Protein AF-A0A8J3CDH9-F1 (afdb_monomer)

Organism: NCBI:txid907463

Nearest PDB structures (foldseek):
  4lk0-assembly2_N  TM=7.839E-01  e=1.944E-01  Escherichia phage T7
  8ckb-assembly1_I001  TM=6.457E-01  e=2.826E-01  Bacteroides phage crAss001
  7bqx-assembly1_e  TM=6.852E-01  e=2.835E+00  Human herpesvirus 4 strain B95-8
  7b2m-assembly1_B  TM=5.345E-01  e=2.835E+00  Homo sapiens
  7b2p-assembly1_B  TM=5.308E-01  e=3.637E+00  Homo sapiens

Foldseek 3Di:
DDDQDWFKKWWWFDDPVGIDIDIDTDSDQVRRLVVVCVVVVHDSVRTDDMATDDAAPPPRHHFDQDAPGHTHHPVVCCVVVVVVCVVCVVVVDDDRPDD

Radius of gyration: 17.84 Å; Cα contacts (8 Å, |Δi|>4): 135; chains: 1; bounding box: 44×19×52 Å

Secondary structure (DSSP, 8-state):
------EEEEEEEEETTEEEEEEEEESSHHHHHHHHHHHHT--GGGEEEEEESSB-TTT-SB-EEETTTEEE-HHHHHHHHHHHHHHHGGGT---PPP-

pLDDT: mean 78.75, std 17.77, range [30.77, 97.38]

Solvent-accessible surface area (backbone atoms only — not comparable to full-atom values): 5909 Å² total; per-residue (Å²): 133,83,82,82,68,64,43,40,31,39,40,28,33,58,52,98,91,45,80,49,74,48,76,40,74,22,75,43,72,66,53,33,50,51,53,49,31,62,72,70,71,47,61,79,85,31,59,75,46,78,42,67,48,50,39,11,84,87,74,72,42,72,26,46,67,50,87,97,58,52,31,31,23,75,67,59,36,49,58,54,51,50,52,46,50,64,58,36,50,78,70,71,58,86,73,80,83,86,128

Sequence (99 aa):
MSEIICTDYAVTLQHDNGLITITTAATSRDIAVHMILAFERAPRAAVVRVQRRPICDYCDVMAMRIGDGVPLCVLHAREHYARWRQDTRKLGIRSFEEA

Mean predicted aligned error: 10.03 Å

Structure (mmCIF, N/CA/C/O backbone):
data_AF-A0A8J3CDH9-F1
#
_entry.id   AF-A0A8J3CDH9-F1
#
loop_
_atom_site.group_PDB
_atom_site.id
_atom_site.type_symbol
_atom_site.label_atom_id
_atom_site.label_alt_id
_atom_site.label_comp_id
_atom_site.label_asym_id
_atom_site.label_entity_id
_atom_site.label_seq_id
_atom_site.pdbx_PDB_ins_code
_atom_site.Cartn_x
_atom_site.Cartn_y
_atom_site.Cartn_z
_atom_site.occupancy
_atom_site.B_iso_or_equiv
_atom_site.auth_seq_id
_atom_site.auth_comp_id
_atom_site.auth_asym_id
_atom_site.auth_atom_id
_atom_site.pdbx_PDB_model_num
ATOM 1 N N . MET A 1 1 ? 28.617 -0.610 9.792 1.00 44.59 1 MET A N 1
ATOM 2 C CA . MET A 1 1 ? 27.377 0.188 9.863 1.00 44.59 1 MET A CA 1
ATOM 3 C C . MET A 1 1 ? 26.360 -0.528 9.001 1.00 44.59 1 MET A C 1
ATOM 5 O O . MET A 1 1 ? 26.605 -0.646 7.810 1.00 44.59 1 MET A O 1
ATOM 9 N N . SER A 1 2 ? 25.328 -1.121 9.597 1.00 57.16 2 SER A N 1
ATOM 10 C CA . SER A 1 2 ? 24.305 -1.849 8.840 1.00 57.16 2 SER A CA 1
ATOM 11 C C . SER A 1 2 ? 23.337 -0.845 8.226 1.00 57.16 2 SER A C 1
ATOM 13 O O . SER A 1 2 ? 22.802 0.003 8.937 1.00 57.16 2 SER A O 1
ATOM 15 N N . GLU A 1 3 ? 23.143 -0.921 6.917 1.00 67.44 3 GLU A N 1
ATOM 16 C CA . GLU A 1 3 ? 22.174 -0.102 6.198 1.00 67.44 3 GLU A CA 1
ATOM 17 C C . GLU A 1 3 ? 20.756 -0.506 6.626 1.00 67.44 3 GLU A C 1
ATOM 19 O O . GLU A 1 3 ? 20.381 -1.680 6.564 1.00 67.44 3 GLU A O 1
ATOM 24 N N . ILE A 1 4 ? 19.975 0.451 7.130 1.00 69.00 4 ILE A N 1
ATOM 25 C CA . ILE A 1 4 ? 18.578 0.207 7.491 1.00 69.00 4 ILE A CA 1
ATOM 26 C C . ILE A 1 4 ? 17.760 0.293 6.206 1.00 69.00 4 ILE A C 1
ATOM 28 O O . ILE A 1 4 ? 17.514 1.379 5.688 1.00 69.00 4 ILE A O 1
ATOM 32 N N . ILE A 1 5 ? 17.330 -0.860 5.694 1.00 75.00 5 ILE A N 1
ATOM 33 C CA . ILE A 1 5 ? 16.475 -0.920 4.508 1.00 75.00 5 ILE A CA 1
ATOM 34 C C . ILE A 1 5 ? 15.045 -0.550 4.919 1.00 75.00 5 ILE A C 1
ATOM 36 O O . ILE A 1 5 ? 14.330 -1.344 5.535 1.00 75.00 5 ILE A O 1
ATOM 40 N N . CYS A 1 6 ? 14.617 0.658 4.566 1.00 81.62 6 CYS A N 1
ATOM 41 C CA . CYS A 1 6 ? 13.226 1.085 4.681 1.00 81.62 6 CYS A CA 1
ATOM 42 C C . CYS A 1 6 ? 12.450 0.697 3.415 1.00 81.62 6 CYS A C 1
ATOM 44 O O . CYS A 1 6 ? 12.958 0.814 2.303 1.00 81.62 6 CYS A O 1
ATOM 46 N N . THR A 1 7 ? 11.212 0.222 3.567 1.00 86.88 7 THR A N 1
ATOM 47 C CA . THR A 1 7 ? 10.275 0.041 2.451 1.00 86.88 7 THR A CA 1
ATOM 48 C C . THR A 1 7 ? 9.004 0.846 2.686 1.00 86.88 7 THR A C 1
ATOM 50 O O . THR A 1 7 ? 8.539 0.952 3.819 1.00 86.88 7 THR A O 1
ATOM 53 N N . ASP A 1 8 ? 8.409 1.363 1.618 1.00 91.31 8 ASP A N 1
ATOM 54 C CA . ASP A 1 8 ? 7.123 2.045 1.683 1.00 91.31 8 ASP A CA 1
ATOM 55 C C . ASP A 1 8 ? 5.972 1.059 1.910 1.00 91.31 8 ASP A C 1
ATOM 57 O O . ASP A 1 8 ? 5.883 -0.005 1.289 1.00 91.31 8 ASP A O 1
ATOM 61 N N . TYR A 1 9 ? 5.043 1.447 2.774 1.00 93.19 9 TYR A N 1
ATOM 62 C CA . TYR A 1 9 ? 3.790 0.752 3.029 1.00 93.19 9 TYR A CA 1
ATOM 63 C C . TYR A 1 9 ? 2.630 1.734 2.922 1.00 93.19 9 TYR A C 1
ATOM 65 O O . TYR A 1 9 ? 2.681 2.818 3.491 1.00 93.19 9 TYR A O 1
ATOM 73 N N . ALA A 1 10 ? 1.566 1.327 2.238 1.00 93.06 10 ALA A N 1
ATOM 74 C CA . ALA A 1 10 ? 0.271 1.987 2.263 1.00 93.06 10 ALA A CA 1
ATOM 75 C C . ALA A 1 10 ? -0.641 1.253 3.257 1.00 93.06 10 ALA A C 1
ATOM 77 O O . ALA A 1 10 ? -0.908 0.058 3.094 1.00 93.06 10 ALA A O 1
ATOM 78 N N . VAL A 1 11 ? -1.101 1.954 4.289 1.00 94.94 11 VAL A N 1
ATOM 79 C CA . VAL A 1 11 ? -2.051 1.448 5.284 1.00 94.94 11 VAL A CA 1
ATOM 80 C C . VAL A 1 11 ? -3.387 2.138 5.057 1.00 94.94 11 VAL A C 1
ATOM 82 O O . VAL A 1 11 ? -3.480 3.363 5.111 1.00 94.94 11 VAL A O 1
ATOM 85 N N . THR A 1 12 ? -4.417 1.342 4.791 1.00 96.12 12 THR A N 1
ATOM 86 C CA . THR A 1 12 ? -5.792 1.808 4.639 1.00 96.12 12 THR A CA 1
ATOM 87 C C . THR A 1 12 ? -6.533 1.633 5.957 1.00 96.12 12 THR A C 1
ATOM 89 O O . THR A 1 12 ? -6.601 0.517 6.485 1.00 96.12 12 THR A O 1
ATOM 92 N N . LEU A 1 13 ? -7.097 2.725 6.465 1.00 96.88 13 LEU A N 1
ATOM 93 C CA . LEU A 1 13 ? -7.899 2.768 7.680 1.00 96.88 13 LEU A CA 1
ATOM 94 C C . LEU A 1 13 ? -9.373 3.029 7.342 1.00 96.88 13 LEU A C 1
ATOM 96 O O . LEU A 1 13 ? -9.678 3.800 6.431 1.00 96.88 13 LEU A O 1
ATOM 100 N N . GLN A 1 14 ? -10.276 2.410 8.100 1.00 96.75 14 GLN A N 1
ATOM 101 C CA . GLN A 1 14 ? -11.696 2.749 8.132 1.00 96.75 14 GLN A CA 1
ATOM 102 C C . GLN A 1 14 ? -11.918 3.888 9.126 1.00 96.75 14 GLN A C 1
ATOM 104 O O . GLN A 1 14 ? -11.670 3.731 10.319 1.00 96.75 14 GLN A O 1
ATOM 109 N N . HIS A 1 15 ? -12.419 5.009 8.620 1.00 91.25 15 HIS A N 1
ATOM 110 C CA . HIS A 1 15 ? -12.930 6.133 9.395 1.00 91.25 15 HIS A CA 1
ATOM 111 C C . HIS A 1 15 ? -14.453 6.203 9.256 1.00 91.25 15 HIS A C 1
ATOM 113 O O . HIS A 1 15 ? -15.049 5.563 8.383 1.00 91.25 15 HIS A O 1
ATOM 119 N N . ASP A 1 16 ? -15.087 7.015 10.098 1.00 87.81 16 ASP A N 1
ATOM 120 C CA . ASP A 1 16 ? -16.542 7.207 10.088 1.00 87.81 16 ASP A CA 1
ATOM 121 C C . ASP A 1 16 ? -17.053 7.761 8.746 1.00 87.81 16 ASP A C 1
ATOM 123 O O . ASP A 1 16 ? -18.174 7.481 8.331 1.00 87.81 16 ASP A O 1
ATOM 127 N N . ASN A 1 17 ? -16.214 8.524 8.039 1.00 87.44 17 ASN A N 1
ATOM 128 C CA . ASN A 1 17 ? -16.528 9.166 6.762 1.00 87.44 17 ASN A CA 1
ATOM 129 C C . ASN A 1 17 ? -16.025 8.395 5.527 1.00 87.44 17 ASN A C 1
ATOM 131 O O . ASN A 1 17 ? -16.189 8.882 4.408 1.00 87.44 17 ASN A O 1
ATOM 135 N N . GLY A 1 18 ? -15.423 7.214 5.701 1.00 93.06 18 GLY A N 1
ATOM 136 C CA . GLY A 1 18 ? -14.954 6.381 4.595 1.00 93.06 18 GLY A CA 1
ATOM 137 C C . GLY A 1 18 ? -13.586 5.748 4.827 1.00 93.06 18 GLY A C 1
ATOM 138 O O . GLY A 1 18 ? -13.146 5.545 5.955 1.00 93.06 18 GLY A O 1
ATOM 139 N N . LEU A 1 19 ? -12.920 5.397 3.728 1.00 95.94 19 LEU A N 1
ATOM 140 C CA . LEU A 1 19 ? -11.593 4.788 3.744 1.00 95.94 19 LEU A CA 1
ATOM 141 C C . LEU A 1 19 ? -10.533 5.846 3.459 1.00 95.94 19 LEU A C 1
ATOM 143 O O . LEU A 1 19 ? -10.601 6.533 2.440 1.00 95.94 19 LEU A O 1
ATOM 147 N N . ILE A 1 20 ? -9.515 5.916 4.312 1.00 94.19 20 ILE A N 1
ATOM 148 C CA . ILE A 1 20 ? -8.315 6.714 4.050 1.00 94.19 20 ILE A CA 1
ATOM 149 C C . ILE A 1 20 ? -7.130 5.784 3.844 1.00 94.19 20 ILE A C 1
ATOM 151 O O . ILE A 1 20 ? -7.049 4.733 4.472 1.00 94.19 20 ILE A O 1
ATOM 155 N N . THR A 1 21 ? -6.201 6.150 2.964 1.00 93.75 21 THR A N 1
ATOM 156 C CA . THR A 1 21 ? -4.958 5.396 2.758 1.00 93.75 21 THR A CA 1
ATOM 157 C C . THR A 1 21 ? -3.772 6.315 2.981 1.00 93.75 21 THR A C 1
ATOM 159 O O . THR A 1 21 ? -3.621 7.310 2.278 1.00 93.75 21 THR A O 1
ATOM 162 N N . ILE A 1 22 ? -2.923 5.961 3.942 1.00 93.62 22 ILE A N 1
ATOM 163 C CA . ILE A 1 22 ? -1.737 6.730 4.325 1.00 93.62 22 ILE A CA 1
ATOM 164 C C . ILE A 1 22 ? -0.500 5.912 3.966 1.00 93.62 22 ILE A C 1
ATOM 166 O O . ILE A 1 22 ? -0.459 4.704 4.205 1.00 93.62 22 ILE A O 1
ATOM 170 N N . THR A 1 23 ? 0.503 6.557 3.371 1.00 93.12 23 THR A N 1
ATOM 171 C CA . THR A 1 23 ? 1.763 5.901 2.992 1.00 93.12 23 THR A CA 1
ATOM 172 C C . THR A 1 23 ? 2.880 6.307 3.948 1.00 93.12 23 THR A C 1
ATOM 174 O O . THR A 1 23 ? 3.030 7.488 4.241 1.00 93.12 23 THR A O 1
ATOM 177 N N . THR A 1 24 ? 3.667 5.342 4.425 1.00 93.81 24 THR A N 1
ATOM 178 C CA . THR A 1 24 ? 4.840 5.579 5.279 1.00 93.81 24 THR A CA 1
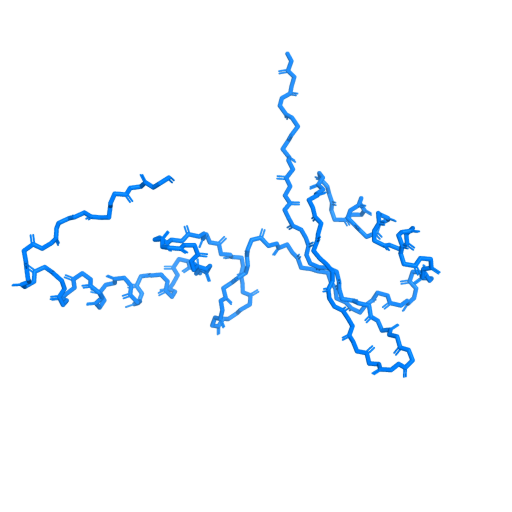ATOM 179 C C . THR A 1 24 ? 5.985 4.644 4.907 1.00 93.81 24 THR A C 1
ATOM 181 O O . THR A 1 24 ? 5.756 3.478 4.581 1.00 93.81 24 THR A O 1
ATOM 184 N N . ALA A 1 25 ? 7.221 5.127 5.019 1.00 93.25 25 ALA A N 1
ATOM 185 C CA . ALA A 1 25 ? 8.406 4.280 4.968 1.00 93.25 25 ALA A CA 1
ATOM 186 C C . ALA A 1 25 ? 8.613 3.600 6.331 1.00 93.25 25 ALA A C 1
ATOM 188 O O . ALA A 1 25 ? 8.537 4.253 7.372 1.00 93.25 25 ALA A O 1
ATOM 189 N N . ALA A 1 26 ? 8.861 2.292 6.336 1.00 92.94 26 ALA A N 1
ATOM 190 C CA . ALA A 1 26 ? 9.153 1.526 7.544 1.00 92.94 26 ALA A CA 1
ATOM 191 C C . ALA A 1 26 ? 10.036 0.310 7.243 1.00 92.94 26 ALA A C 1
ATOM 193 O O . ALA A 1 26 ? 10.049 -0.223 6.134 1.00 92.94 26 ALA A O 1
ATOM 194 N N . THR A 1 27 ? 10.744 -0.183 8.254 1.00 93.00 27 THR A N 1
ATOM 195 C CA . THR A 1 27 ? 11.574 -1.395 8.139 1.00 93.00 27 THR A CA 1
ATOM 196 C C . THR A 1 27 ? 10.750 -2.684 8.157 1.00 93.00 27 THR A C 1
ATOM 198 O O . THR A 1 27 ? 11.210 -3.725 7.693 1.00 93.00 27 THR A O 1
ATOM 201 N N . SER A 1 28 ? 9.509 -2.635 8.651 1.00 94.06 28 SER A N 1
ATOM 202 C CA . SER A 1 28 ? 8.579 -3.764 8.648 1.00 94.06 28 SER A CA 1
ATOM 203 C C . SER A 1 28 ? 7.125 -3.306 8.539 1.00 94.06 28 SER A C 1
ATOM 205 O O . SER A 1 28 ? 6.785 -2.154 8.822 1.00 94.06 28 SER A O 1
ATOM 207 N N . ARG A 1 29 ? 6.249 -4.247 8.166 1.00 93.50 29 ARG A N 1
ATOM 208 C CA . ARG A 1 29 ? 4.797 -4.037 8.105 1.00 93.50 29 ARG A CA 1
ATOM 209 C C . ARG A 1 29 ? 4.225 -3.580 9.449 1.00 93.50 29 ARG A C 1
ATOM 211 O O . ARG A 1 29 ? 3.393 -2.679 9.476 1.00 93.50 29 ARG A O 1
ATOM 218 N N . ASP A 1 30 ? 4.647 -4.198 10.551 1.00 96.06 30 ASP A N 1
ATOM 219 C CA . ASP A 1 30 ? 4.117 -3.873 11.878 1.00 96.06 30 ASP A CA 1
ATOM 220 C C . ASP A 1 30 ? 4.529 -2.478 12.337 1.00 96.06 30 ASP A C 1
ATOM 222 O O . ASP A 1 30 ? 3.712 -1.767 12.921 1.00 96.06 30 ASP A O 1
ATOM 226 N N . ILE A 1 31 ? 5.754 -2.058 12.006 1.00 95.75 31 ILE A N 1
ATOM 227 C CA . ILE A 1 31 ? 6.236 -0.705 12.295 1.00 95.75 31 ILE A CA 1
ATOM 228 C C . ILE A 1 31 ? 5.430 0.321 11.494 1.00 95.75 31 ILE A C 1
ATOM 230 O O . ILE A 1 31 ? 4.957 1.289 12.082 1.00 95.75 31 ILE A O 1
ATOM 234 N N . ALA A 1 32 ? 5.178 0.078 10.202 1.00 95.44 32 ALA A N 1
ATOM 235 C CA . ALA A 1 32 ? 4.332 0.960 9.391 1.00 95.44 32 ALA A CA 1
ATOM 236 C C . ALA A 1 32 ? 2.929 1.133 9.991 1.00 95.44 32 ALA A C 1
ATOM 238 O O . ALA A 1 32 ? 2.437 2.253 10.122 1.00 95.44 32 ALA A O 1
ATOM 239 N N . VAL A 1 33 ? 2.293 0.026 10.389 1.00 96.56 33 VAL A N 1
ATOM 240 C CA . VAL A 1 33 ? 0.967 0.059 11.0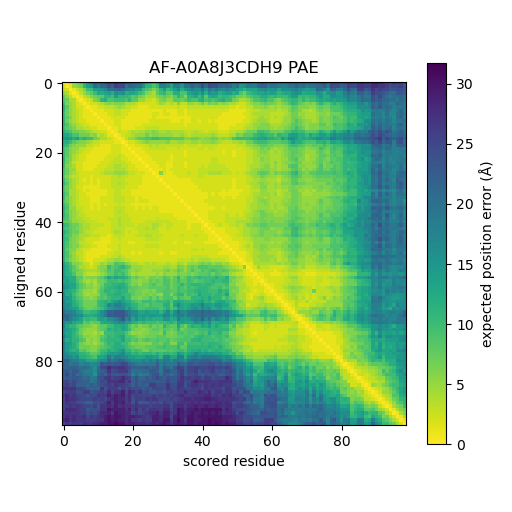20 1.00 96.56 33 VAL A CA 1
ATOM 241 C C . VAL A 1 33 ? 1.017 0.813 12.344 1.00 96.56 33 VAL A C 1
ATOM 243 O O . VAL A 1 33 ? 0.155 1.647 12.594 1.00 96.56 33 VAL A O 1
ATOM 246 N N . HIS A 1 34 ? 2.014 0.551 13.191 1.00 97.38 34 HIS A N 1
ATOM 247 C CA . HIS A 1 34 ? 2.128 1.220 14.483 1.00 97.38 34 HIS A CA 1
ATOM 248 C C . HIS A 1 34 ? 2.336 2.732 14.335 1.00 97.38 34 HIS A C 1
ATOM 250 O O . HIS A 1 34 ? 1.658 3.500 15.011 1.00 97.38 34 HIS A O 1
ATOM 256 N N . MET A 1 35 ? 3.204 3.155 13.410 1.00 96.06 35 MET A N 1
ATOM 257 C CA . MET A 1 35 ? 3.429 4.569 13.100 1.00 96.06 35 MET A CA 1
ATOM 258 C C . MET A 1 35 ? 2.138 5.261 12.655 1.00 96.06 35 MET A C 1
ATOM 260 O O . MET A 1 35 ? 1.807 6.323 13.175 1.00 96.06 35 MET A O 1
ATOM 264 N N . ILE A 1 36 ? 1.385 4.645 11.739 1.00 96.06 36 ILE A N 1
ATOM 265 C CA . ILE A 1 36 ? 0.154 5.238 11.201 1.00 96.06 36 ILE A CA 1
ATOM 266 C C . ILE A 1 36 ? -0.969 5.265 12.244 1.00 96.06 36 ILE A C 1
ATOM 268 O O . ILE A 1 36 ? -1.641 6.282 12.379 1.00 96.06 36 ILE A O 1
ATOM 272 N N . LEU A 1 37 ? -1.144 4.203 13.036 1.00 95.94 37 LEU A N 1
ATOM 273 C CA . LEU A 1 37 ? -2.134 4.195 14.120 1.00 95.94 37 LEU A CA 1
ATOM 274 C C . LEU A 1 37 ? -1.816 5.234 15.200 1.00 95.94 37 LEU A C 1
ATOM 276 O O . LEU A 1 37 ? -2.731 5.873 15.713 1.00 95.94 37 LEU A O 1
ATOM 280 N N . ALA A 1 38 ? -0.535 5.422 15.534 1.00 95.12 38 ALA A N 1
ATOM 281 C CA . ALA A 1 38 ? -0.106 6.446 16.482 1.00 95.12 38 ALA A CA 1
ATOM 282 C C . ALA A 1 38 ? -0.332 7.865 15.934 1.00 95.12 38 ALA A C 1
ATOM 284 O O . ALA A 1 38 ? -0.775 8.741 16.676 1.00 95.12 38 ALA A O 1
ATOM 285 N N . PHE A 1 39 ? -0.066 8.077 14.642 1.00 94.00 39 PHE A N 1
ATOM 286 C CA . PHE A 1 39 ? -0.282 9.350 13.957 1.00 94.00 39 PHE A CA 1
ATOM 287 C C . PHE A 1 39 ? -1.772 9.730 13.892 1.00 94.00 39 PHE A C 1
ATOM 289 O O . PHE A 1 39 ? -2.143 10.813 14.337 1.00 94.00 39 PHE A O 1
ATOM 296 N N . GLU A 1 40 ? -2.632 8.811 13.442 1.00 94.56 40 GLU A N 1
ATOM 297 C CA . GLU A 1 40 ? -4.087 9.027 13.324 1.00 94.56 40 GLU A CA 1
ATOM 298 C C . GLU A 1 40 ? -4.846 8.866 14.649 1.00 94.56 40 GLU A C 1
ATOM 300 O O . GLU A 1 40 ? -6.051 9.102 14.713 1.00 9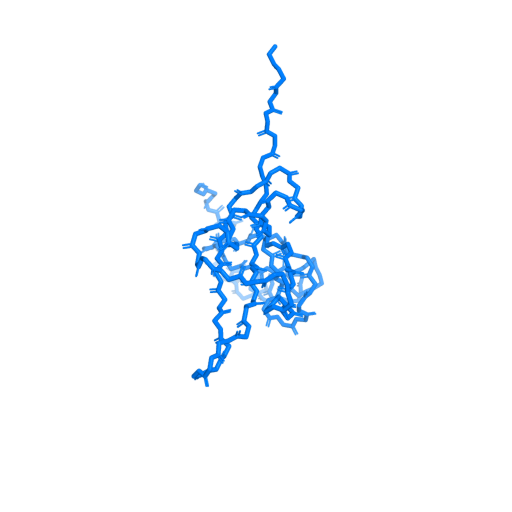4.56 40 GLU A O 1
ATOM 305 N N . ARG A 1 41 ? -4.166 8.440 15.724 1.00 94.06 41 ARG A N 1
ATOM 306 C CA . ARG A 1 41 ? -4.780 8.066 17.015 1.00 94.06 41 ARG A CA 1
ATOM 307 C C . ARG A 1 41 ? -5.917 7.047 16.850 1.00 94.06 41 ARG A C 1
ATOM 309 O O . ARG A 1 41 ? -6.918 7.091 17.565 1.00 94.06 41 ARG A O 1
ATOM 316 N N . ALA A 1 42 ? -5.750 6.121 15.911 1.00 92.12 42 ALA A N 1
ATOM 317 C CA . ALA A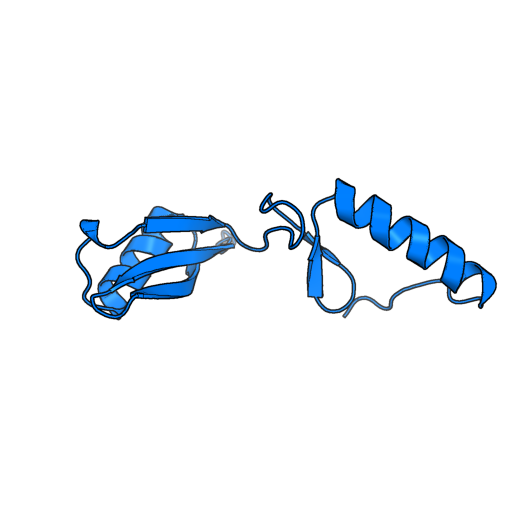 1 42 ? -6.759 5.138 15.544 1.00 92.12 42 ALA A CA 1
ATOM 318 C C . ALA A 1 42 ? -6.556 3.802 16.289 1.00 92.12 42 ALA A C 1
ATOM 320 O O . ALA A 1 42 ? -5.419 3.399 16.563 1.00 92.12 42 ALA A O 1
ATOM 321 N N . PRO A 1 43 ? -7.634 3.058 16.603 1.00 94.38 43 PRO A N 1
ATOM 322 C CA . PRO A 1 43 ? -7.516 1.705 17.137 1.00 94.38 43 PRO A CA 1
ATOM 323 C C . PRO A 1 43 ? -7.032 0.730 16.054 1.00 94.38 43 PRO A C 1
ATOM 325 O O . PRO A 1 43 ? -7.339 0.888 14.874 1.00 94.38 43 PRO A O 1
ATOM 328 N N . ARG A 1 44 ? -6.351 -0.360 16.439 1.00 92.44 44 ARG A N 1
ATOM 329 C CA . ARG A 1 44 ? -5.869 -1.375 15.474 1.00 92.44 44 ARG A CA 1
ATOM 330 C C . ARG A 1 44 ? -6.996 -2.028 14.662 1.00 92.44 44 ARG A C 1
ATOM 332 O O . ARG A 1 44 ? -6.751 -2.456 13.540 1.00 92.44 44 ARG A O 1
ATOM 339 N N . ALA A 1 45 ? -8.218 -2.058 15.198 1.00 94.38 45 ALA A N 1
ATOM 340 C CA . ALA A 1 45 ? -9.409 -2.539 14.496 1.00 94.38 45 ALA A CA 1
ATOM 341 C C . ALA A 1 45 ? -9.799 -1.680 13.275 1.00 94.38 45 ALA A C 1
ATOM 343 O O . ALA A 1 45 ? -10.504 -2.172 12.403 1.00 94.38 45 ALA A O 1
ATOM 344 N N . ALA A 1 46 ? -9.322 -0.432 13.183 1.00 95.31 46 ALA A N 1
ATOM 345 C CA . ALA A 1 46 ? -9.560 0.429 12.027 1.00 95.31 46 ALA A CA 1
ATOM 346 C C . ALA A 1 46 ? -8.734 0.017 10.797 1.00 95.31 46 ALA A C 1
ATOM 348 O O . ALA A 1 46 ? -9.027 0.465 9.694 1.00 95.31 46 ALA A O 1
ATOM 349 N N . VAL A 1 47 ? -7.697 -0.818 10.946 1.00 96.56 47 VAL A N 1
ATOM 350 C CA . VAL A 1 47 ? -6.85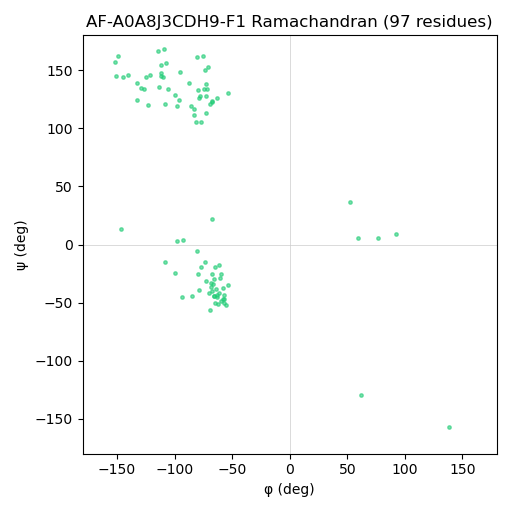1 -1.233 9.817 1.00 96.56 47 VAL A CA 1
ATOM 351 C C . VAL A 1 47 ? -7.611 -2.203 8.917 1.00 96.56 47 VAL A C 1
ATOM 353 O O . VAL A 1 47 ? -7.855 -3.347 9.291 1.00 96.56 47 VAL A O 1
ATOM 356 N N . VAL A 1 48 ? -7.909 -1.767 7.695 1.00 96.81 48 VAL A N 1
ATOM 357 C CA . VAL A 1 48 ? -8.618 -2.572 6.688 1.00 96.81 48 VAL A CA 1
ATOM 358 C C . VAL A 1 48 ? -7.635 -3.304 5.784 1.00 96.81 48 VAL A C 1
ATOM 360 O O . VAL A 1 48 ? -7.797 -4.487 5.489 1.00 96.81 48 VAL A O 1
ATOM 363 N N . ARG A 1 49 ? -6.593 -2.605 5.325 1.00 94.38 49 ARG A N 1
ATOM 364 C CA . ARG A 1 49 ? -5.629 -3.140 4.358 1.00 94.38 49 ARG A CA 1
ATOM 365 C C . ARG A 1 49 ? -4.242 -2.594 4.654 1.00 94.38 49 ARG A C 1
ATOM 367 O O . ARG A 1 49 ? -4.083 -1.444 5.041 1.00 94.38 49 ARG A O 1
ATOM 374 N N . VAL A 1 50 ? -3.226 -3.425 4.445 1.00 93.88 50 VAL A N 1
ATOM 375 C CA . VAL A 1 50 ? -1.824 -2.997 4.477 1.00 93.88 50 VAL A CA 1
ATOM 376 C C . VAL A 1 50 ? -1.137 -3.564 3.252 1.00 93.88 50 VAL A C 1
ATOM 378 O O . VAL A 1 50 ? -1.162 -4.777 3.038 1.00 93.88 50 VAL A O 1
ATOM 381 N N . GLN A 1 51 ? -0.530 -2.695 2.454 1.00 91.81 51 GLN A N 1
ATOM 382 C CA . GLN A 1 51 ? 0.143 -3.063 1.216 1.00 91.81 51 GLN A CA 1
ATOM 383 C C . GLN A 1 51 ? 1.561 -2.526 1.219 1.00 91.81 51 GLN A C 1
ATOM 385 O O . GLN A 1 51 ? 1.790 -1.356 1.508 1.00 91.81 51 GLN A O 1
ATOM 390 N N . ARG A 1 52 ? 2.513 -3.374 0.846 1.00 89.88 52 ARG A N 1
ATOM 391 C CA . ARG A 1 52 ? 3.868 -2.931 0.524 1.00 89.88 52 ARG A CA 1
ATOM 392 C C . ARG A 1 52 ? 3.833 -2.187 -0.813 1.00 89.88 52 ARG A C 1
ATOM 394 O O . ARG A 1 52 ? 3.193 -2.670 -1.741 1.00 89.88 52 ARG A O 1
ATOM 401 N N . ARG A 1 53 ? 4.481 -1.029 -0.909 1.00 86.69 53 ARG A N 1
ATOM 402 C CA . ARG A 1 53 ? 4.585 -0.220 -2.130 1.00 86.69 53 ARG A CA 1
ATOM 403 C C . ARG A 1 53 ? 6.007 -0.315 -2.710 1.00 86.69 53 ARG A C 1
ATOM 405 O O . ARG A 1 53 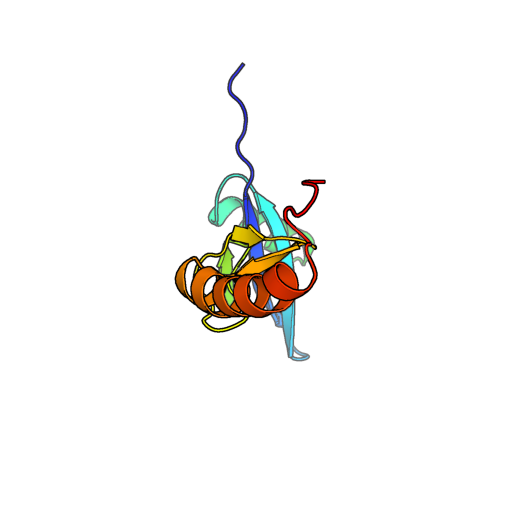? 6.948 -0.589 -1.965 1.00 86.69 53 ARG A O 1
ATOM 412 N N . PRO A 1 54 ? 6.172 -0.075 -4.021 1.00 81.94 54 PRO A N 1
ATOM 413 C CA . PRO A 1 54 ? 5.113 0.159 -5.007 1.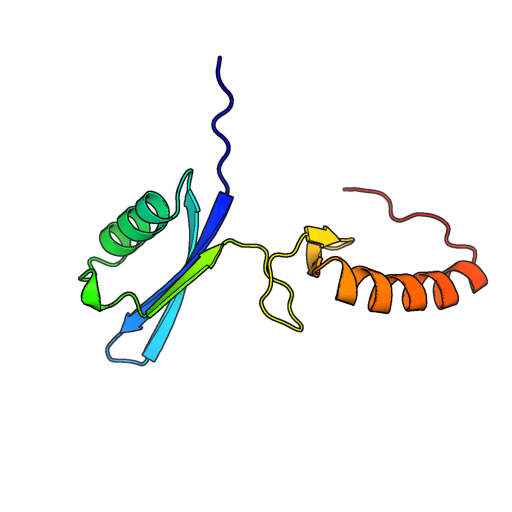00 81.94 54 PRO A CA 1
ATOM 414 C C . PRO A 1 54 ? 4.335 -1.123 -5.379 1.00 81.94 54 PRO A C 1
ATOM 416 O O . PRO A 1 54 ? 4.889 -2.219 -5.358 1.00 81.94 54 PRO A O 1
ATOM 419 N N . ILE A 1 55 ? 3.051 -0.982 -5.735 1.00 82.25 55 ILE A N 1
ATOM 420 C CA . ILE A 1 55 ? 2.215 -2.054 -6.319 1.00 82.25 55 ILE A CA 1
ATOM 421 C C . ILE A 1 55 ? 1.892 -1.711 -7.769 1.00 82.25 55 ILE A C 1
ATOM 423 O O . ILE A 1 55 ? 1.890 -0.539 -8.126 1.00 82.25 55 ILE A O 1
ATOM 427 N N . CYS A 1 56 ? 1.629 -2.723 -8.584 1.00 80.69 56 CYS A N 1
ATOM 428 C CA . CYS A 1 56 ? 1.316 -2.560 -9.990 1.00 80.69 56 CYS A CA 1
ATOM 429 C C . CYS A 1 56 ? -0.079 -1.976 -10.169 1.00 80.69 56 CYS A C 1
ATOM 431 O O . CYS A 1 56 ? -1.042 -2.574 -9.693 1.00 80.69 56 CYS A O 1
ATOM 433 N N . ASP A 1 57 ? -0.184 -0.902 -10.949 1.00 76.50 57 ASP A N 1
ATOM 434 C CA . ASP A 1 57 ? -1.462 -0.223 -11.208 1.00 76.50 57 ASP A CA 1
ATOM 435 C C . ASP A 1 57 ? -2.521 -1.107 -11.902 1.00 76.50 57 ASP A C 1
ATOM 437 O O . ASP A 1 57 ? -3.706 -0.796 -11.85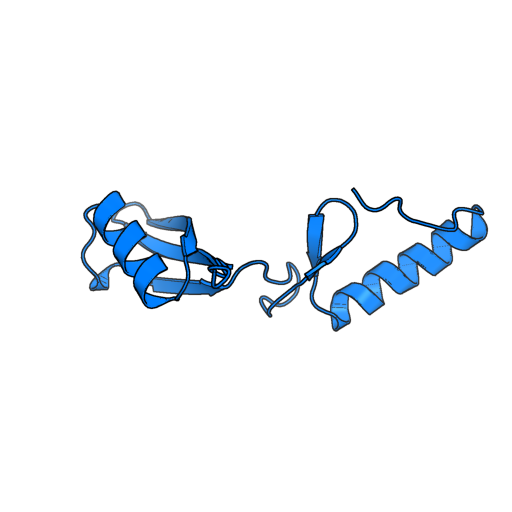6 1.00 76.50 57 ASP A O 1
ATOM 441 N N . TYR A 1 58 ? -2.117 -2.224 -12.520 1.00 76.25 58 TYR A N 1
ATOM 442 C CA . TYR A 1 58 ? -3.010 -3.108 -13.284 1.00 76.25 58 TYR A CA 1
ATOM 443 C C . TYR A 1 58 ? -3.472 -4.359 -12.530 1.00 76.25 58 TYR A C 1
ATOM 445 O O . TYR A 1 58 ? -4.494 -4.943 -12.882 1.00 76.25 58 TYR A O 1
ATOM 453 N N . CYS A 1 59 ? -2.718 -4.829 -11.533 1.00 82.50 59 CYS A N 1
ATOM 454 C CA . CYS A 1 59 ? -3.038 -6.096 -10.863 1.00 82.50 59 CYS A CA 1
ATOM 455 C C . CYS A 1 59 ? -2.697 -6.157 -9.375 1.00 82.50 59 CYS A C 1
ATOM 457 O O . CYS A 1 59 ? -2.688 -7.249 -8.811 1.00 82.50 59 CYS A O 1
ATOM 459 N N . ASP A 1 60 ? -2.402 -5.022 -8.735 1.00 77.00 60 ASP A N 1
ATOM 460 C CA . ASP A 1 60 ? -2.169 -4.911 -7.287 1.00 77.00 60 ASP A CA 1
ATOM 461 C C . ASP A 1 60 ? -1.006 -5.764 -6.722 1.00 77.00 60 ASP A C 1
ATOM 463 O O . ASP A 1 60 ? -0.788 -5.793 -5.507 1.00 77.00 60 ASP A O 1
ATOM 467 N N . VAL A 1 61 ? -0.218 -6.441 -7.568 1.00 80.00 61 VAL A N 1
ATOM 468 C CA . VAL A 1 61 ? 0.976 -7.200 -7.148 1.00 80.00 61 VAL A CA 1
ATOM 469 C C . VAL A 1 61 ? 2.181 -6.281 -6.956 1.00 80.00 61 VAL A C 1
ATOM 471 O O . VAL A 1 61 ? 2.217 -5.178 -7.496 1.00 80.00 61 VAL A O 1
ATOM 474 N N . MET A 1 62 ? 3.204 -6.740 -6.229 1.00 80.75 62 MET A N 1
ATOM 475 C CA . MET A 1 62 ? 4.430 -5.964 -6.010 1.00 80.75 62 MET A CA 1
ATOM 476 C C . MET A 1 62 ? 5.045 -5.504 -7.341 1.00 80.75 62 MET A C 1
ATOM 478 O O . MET A 1 62 ? 5.229 -6.297 -8.270 1.00 80.75 62 MET A O 1
ATOM 482 N N . ALA A 1 63 ? 5.359 -4.216 -7.416 1.00 79.94 63 ALA A N 1
ATOM 483 C CA . ALA A 1 63 ? 5.898 -3.574 -8.601 1.00 79.94 63 ALA A CA 1
ATOM 484 C C . ALA A 1 63 ? 7.327 -3.082 -8.389 1.00 79.94 63 ALA A C 1
ATOM 486 O O . ALA A 1 63 ? 7.829 -2.982 -7.270 1.00 79.94 63 ALA A O 1
ATOM 487 N N . MET A 1 64 ? 7.958 -2.742 -9.505 1.00 74.88 64 MET A N 1
ATOM 488 C CA . MET A 1 64 ? 9.127 -1.878 -9.563 1.00 74.88 64 MET A CA 1
ATOM 489 C C . MET A 1 64 ? 8.689 -0.581 -10.245 1.00 74.88 64 MET A C 1
ATOM 491 O O . MET A 1 64 ? 7.795 -0.599 -11.094 1.00 74.88 64 MET A O 1
ATOM 495 N N . ARG A 1 65 ? 9.279 0.552 -9.866 1.00 68.12 65 ARG A N 1
ATOM 496 C CA . ARG A 1 65 ? 9.086 1.788 -10.632 1.00 68.12 65 ARG A CA 1
ATOM 497 C C . ARG A 1 65 ? 9.908 1.690 -11.908 1.00 68.12 65 ARG A C 1
ATOM 499 O O . ARG A 1 65 ? 11.058 1.265 -11.851 1.00 68.12 65 ARG A O 1
ATOM 506 N N . ILE A 1 66 ? 9.316 2.049 -13.039 1.00 64.50 66 ILE A N 1
ATOM 507 C CA . ILE A 1 66 ? 9.998 2.027 -14.331 1.00 64.50 66 ILE A CA 1
ATOM 508 C C . ILE A 1 66 ? 9.727 3.360 -15.040 1.00 64.50 66 ILE A C 1
ATOM 510 O O . ILE A 1 66 ? 8.607 3.870 -14.983 1.00 64.50 66 ILE A O 1
ATOM 514 N N . GLY A 1 67 ? 10.749 3.930 -15.688 1.00 60.12 67 GLY A N 1
ATOM 515 C CA . GLY A 1 67 ? 10.665 5.233 -16.359 1.00 60.12 67 GLY A CA 1
ATOM 516 C C . GLY A 1 67 ? 10.342 6.367 -15.384 1.00 60.12 67 GLY A C 1
ATOM 517 O O . GLY A 1 67 ? 10.953 6.445 -14.321 1.00 60.12 67 GLY A O 1
ATOM 518 N N . ASP A 1 68 ? 9.330 7.179 -15.705 1.00 59.72 68 ASP A N 1
ATOM 519 C CA . ASP A 1 68 ? 8.870 8.360 -14.942 1.00 59.72 68 ASP A CA 1
ATOM 520 C C . ASP A 1 68 ? 8.232 8.040 -13.568 1.00 59.72 68 ASP A C 1
ATOM 522 O O . ASP A 1 68 ? 7.441 8.808 -13.023 1.00 59.72 68 ASP A O 1
ATOM 526 N N . GLY A 1 69 ? 8.540 6.880 -12.986 1.00 63.12 69 GLY A N 1
ATOM 527 C CA . GLY A 1 69 ? 8.061 6.476 -11.668 1.00 63.12 69 GLY A CA 1
ATOM 528 C C . GLY A 1 69 ? 6.763 5.669 -11.667 1.00 63.12 69 GLY A C 1
ATOM 529 O O . GLY A 1 69 ? 6.238 5.406 -10.583 1.00 63.12 69 GLY A O 1
ATOM 530 N N . VAL A 1 70 ? 6.267 5.229 -12.831 1.00 68.19 70 VAL A N 1
ATOM 531 C CA . VAL A 1 70 ? 5.063 4.386 -12.924 1.00 68.19 70 VAL A CA 1
ATOM 532 C C . VAL A 1 70 ? 5.352 3.010 -12.310 1.00 68.19 70 VAL A C 1
ATOM 534 O O . VAL A 1 70 ? 6.299 2.334 -12.731 1.00 68.19 70 VAL A O 1
ATOM 537 N N . PRO A 1 71 ? 4.579 2.563 -11.305 1.00 75.00 71 PRO A N 1
ATOM 538 C CA . PRO A 1 71 ? 4.817 1.284 -10.663 1.00 75.00 71 PRO A CA 1
ATOM 539 C C . PRO A 1 71 ? 4.174 0.137 -11.459 1.00 75.00 71 PRO A C 1
ATOM 541 O O . PRO A 1 71 ? 2.955 -0.022 -11.494 1.00 75.00 71 PRO A O 1
ATOM 544 N N . LEU A 1 72 ? 4.998 -0.720 -12.070 1.00 76.94 72 LEU A N 1
ATOM 545 C CA . LEU A 1 72 ? 4.545 -1.903 -12.812 1.00 76.94 72 LEU A CA 1
ATOM 546 C C . LEU A 1 72 ? 5.195 -3.190 -12.297 1.00 76.94 72 LEU A C 1
ATOM 548 O O . LEU A 1 72 ? 6.368 -3.224 -11.924 1.00 76.94 72 LEU A O 1
ATOM 552 N N . CYS A 1 73 ? 4.440 -4.289 -12.299 1.00 80.88 73 CYS A N 1
ATOM 553 C CA . CYS A 1 73 ? 5.017 -5.617 -12.102 1.00 80.88 73 CYS A CA 1
ATOM 554 C C . CYS A 1 73 ? 5.747 -6.068 -13.368 1.00 80.88 73 CYS A C 1
ATOM 556 O O . CYS A 1 73 ? 5.482 -5.557 -14.452 1.00 80.88 73 CYS A O 1
ATOM 558 N N . VAL A 1 74 ? 6.625 -7.069 -13.264 1.00 77.94 74 VAL A N 1
ATOM 559 C CA . VAL A 1 74 ? 7.427 -7.559 -14.404 1.00 77.94 74 VAL A CA 1
ATOM 560 C C . VAL A 1 74 ? 6.566 -7.932 -15.618 1.00 77.94 74 VAL A C 1
ATOM 562 O O . VAL A 1 74 ? 6.993 -7.731 -16.753 1.00 77.94 74 VAL A O 1
ATOM 565 N N . LEU A 1 75 ? 5.359 -8.458 -15.396 1.00 81.81 75 LEU A N 1
ATOM 566 C CA . LEU A 1 75 ? 4.454 -8.869 -16.467 1.00 81.81 75 LEU A CA 1
ATOM 567 C C . LEU A 1 75 ? 3.906 -7.663 -17.244 1.00 81.81 75 LEU A C 1
ATOM 569 O O . LEU A 1 75 ? 4.160 -7.557 -18.442 1.00 81.81 75 LEU A O 1
ATOM 573 N N . HIS A 1 76 ? 3.259 -6.715 -16.562 1.00 81.88 76 HIS A N 1
ATOM 574 C CA . HIS A 1 76 ? 2.728 -5.500 -17.194 1.00 81.88 76 HIS A CA 1
ATOM 575 C C . HIS A 1 76 ? 3.840 -4.572 -17.680 1.00 81.88 76 HIS A C 1
ATOM 577 O O . HIS A 1 76 ? 3.722 -3.951 -18.729 1.00 81.88 76 HIS A O 1
ATOM 583 N N . ALA A 1 77 ? 4.972 -4.537 -16.979 1.00 78.31 77 ALA A N 1
ATOM 584 C CA . ALA A 1 77 ? 6.172 -3.885 -17.467 1.00 78.31 77 ALA A CA 1
ATOM 585 C C . ALA A 1 77 ? 6.558 -4.443 -18.835 1.00 78.31 77 ALA A C 1
ATOM 587 O O . ALA A 1 77 ? 6.693 -3.684 -19.779 1.00 78.31 77 ALA A O 1
ATOM 588 N N . ARG A 1 78 ? 6.680 -5.764 -18.993 1.00 75.31 78 ARG A N 1
ATOM 589 C CA . ARG A 1 78 ? 7.008 -6.359 -20.295 1.00 75.31 78 ARG A CA 1
ATOM 590 C C . ARG A 1 78 ? 5.950 -6.065 -21.346 1.00 75.31 78 ARG A C 1
ATOM 592 O O . ARG A 1 78 ? 6.325 -5.748 -22.462 1.00 75.31 78 ARG A O 1
ATOM 599 N N . GLU A 1 79 ? 4.669 -6.132 -21.011 1.00 79.50 79 GLU A N 1
ATOM 600 C CA . GLU A 1 79 ? 3.589 -5.841 -21.956 1.00 79.50 79 GLU A CA 1
ATOM 601 C C . GLU A 1 79 ? 3.629 -4.388 -22.461 1.00 79.50 79 GLU A C 1
ATOM 603 O O . GLU A 1 79 ? 3.659 -4.140 -23.671 1.00 79.50 79 GLU A O 1
ATOM 608 N N . HIS A 1 80 ? 3.708 -3.425 -21.541 1.00 71.69 80 HIS A N 1
ATOM 609 C CA . HIS A 1 80 ? 3.678 -2.002 -21.865 1.00 71.69 80 HIS A CA 1
ATOM 610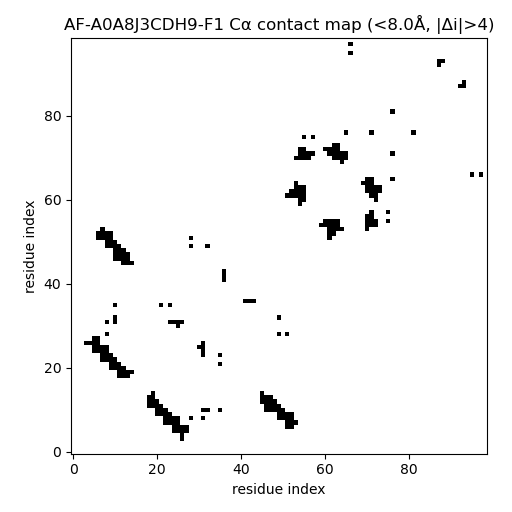 C C . HIS A 1 80 ? 5.029 -1.490 -22.388 1.00 71.69 80 HIS A C 1
ATOM 612 O O . HIS A 1 80 ? 5.055 -0.745 -23.368 1.00 71.69 80 HIS A O 1
ATOM 618 N N . TYR A 1 81 ? 6.160 -1.938 -21.829 1.00 66.56 81 TYR A N 1
ATOM 619 C CA . TYR A 1 81 ? 7.495 -1.587 -22.333 1.00 66.56 81 TYR A CA 1
ATOM 620 C C . TYR A 1 81 ? 7.840 -2.283 -23.645 1.00 66.56 81 TYR A C 1
ATOM 622 O O . TYR A 1 81 ? 8.580 -1.700 -24.435 1.00 66.56 81 TYR A O 1
ATOM 630 N N . ALA A 1 82 ? 7.350 -3.500 -23.920 1.00 62.66 82 ALA A N 1
ATOM 631 C CA . ALA A 1 82 ? 7.569 -4.120 -25.227 1.00 62.66 82 ALA A CA 1
ATOM 632 C C . ALA A 1 82 ? 6.847 -3.336 -26.322 1.00 62.66 82 ALA A C 1
ATOM 634 O O . ALA A 1 82 ? 7.475 -3.046 -27.338 1.00 62.66 82 ALA A O 1
ATOM 635 N N . ARG A 1 83 ? 5.589 -2.924 -26.091 1.00 62.16 83 ARG A N 1
ATOM 636 C CA . ARG A 1 83 ? 4.864 -2.023 -27.002 1.00 62.16 83 ARG A CA 1
ATOM 637 C C . ARG A 1 83 ? 5.586 -0.687 -27.162 1.00 62.16 83 ARG A C 1
ATOM 639 O O . ARG A 1 83 ? 5.886 -0.304 -28.286 1.00 62.16 83 ARG A O 1
ATOM 646 N N . TRP A 1 84 ? 5.983 -0.049 -26.057 1.00 60.53 84 TRP A N 1
ATOM 647 C CA . TRP A 1 84 ? 6.748 1.199 -26.108 1.00 60.53 84 TRP A CA 1
ATOM 648 C C . TRP A 1 84 ? 8.044 1.043 -26.904 1.00 60.53 84 TRP A C 1
ATOM 650 O O . TRP A 1 84 ? 8.263 1.805 -27.834 1.00 60.53 84 TRP A O 1
ATOM 660 N N . ARG A 1 85 ? 8.873 0.022 -26.629 1.00 56.09 85 ARG A N 1
ATOM 661 C CA . ARG A 1 85 ? 10.085 -0.251 -27.422 1.00 56.09 85 ARG A CA 1
ATOM 662 C C . ARG A 1 85 ? 9.747 -0.485 -28.889 1.00 56.09 85 ARG A C 1
ATOM 664 O O . ARG A 1 85 ? 10.530 -0.101 -29.746 1.00 56.09 85 ARG A O 1
ATOM 671 N N . GLN A 1 86 ? 8.641 -1.151 -29.199 1.00 57.22 86 GLN A N 1
ATOM 672 C CA . GLN A 1 86 ? 8.247 -1.422 -30.579 1.00 57.22 86 GLN A CA 1
ATOM 673 C C . GLN A 1 86 ? 7.879 -0.134 -31.332 1.00 57.22 86 GLN A C 1
ATOM 675 O O . GLN A 1 86 ? 8.192 -0.022 -32.521 1.00 57.22 86 GLN A O 1
ATOM 680 N N . ASP A 1 87 ? 7.300 0.844 -30.636 1.00 58.28 87 ASP A N 1
ATOM 681 C CA . ASP A 1 87 ? 6.898 2.137 -31.191 1.00 58.28 87 ASP A CA 1
ATOM 682 C C . ASP A 1 87 ? 8.053 3.156 -31.205 1.00 58.28 87 ASP A C 1
ATOM 684 O O . ASP A 1 87 ? 8.313 3.783 -32.232 1.00 58.28 87 ASP A O 1
ATOM 688 N N . THR A 1 88 ? 8.833 3.271 -30.127 1.00 52.12 88 THR A N 1
ATOM 689 C CA . THR A 1 88 ? 9.934 4.246 -30.003 1.00 52.12 88 THR A CA 1
ATOM 690 C C . THR A 1 88 ? 11.218 3.825 -30.707 1.00 52.12 88 THR A C 1
ATOM 692 O O . THR A 1 88 ? 11.972 4.683 -31.171 1.00 52.12 88 THR A O 1
ATOM 695 N N . ARG A 1 89 ? 11.453 2.520 -30.905 1.00 48.38 89 ARG A N 1
ATOM 696 C CA . ARG A 1 89 ? 12.585 2.030 -31.713 1.00 48.38 89 ARG A CA 1
ATOM 697 C C . ARG A 1 89 ? 12.449 2.422 -33.183 1.00 48.38 89 ARG A C 1
ATOM 699 O O . ARG A 1 89 ? 13.471 2.645 -33.827 1.00 48.38 89 ARG A O 1
ATOM 706 N N . LYS A 1 90 ? 11.221 2.565 -33.703 1.00 54.00 90 LYS A N 1
ATOM 707 C CA . LYS A 1 90 ? 10.970 3.123 -35.049 1.00 54.00 90 LYS A CA 1
ATOM 708 C C . LYS A 1 90 ? 11.323 4.610 -35.134 1.00 54.00 90 LYS A C 1
ATOM 710 O O . LYS A 1 90 ? 11.651 5.091 -36.210 1.00 54.00 90 LYS A O 1
ATOM 715 N N . LEU A 1 91 ? 11.294 5.307 -33.999 1.00 53.56 91 LEU A N 1
ATOM 716 C CA . LEU A 1 91 ? 11.635 6.724 -33.863 1.00 53.56 91 LEU A CA 1
ATOM 717 C C . LEU A 1 91 ? 13.114 6.951 -33.491 1.00 53.56 91 LEU A C 1
ATOM 719 O O . LEU A 1 91 ? 13.524 8.085 -33.277 1.00 53.56 91 LEU A O 1
ATOM 723 N N . GLY A 1 92 ? 13.930 5.892 -33.409 1.00 44.75 92 GLY A N 1
ATOM 724 C CA . GLY A 1 92 ? 15.367 5.994 -33.132 1.00 44.75 92 GLY A CA 1
ATOM 725 C C . GLY A 1 92 ? 15.740 6.266 -31.669 1.00 44.75 92 GLY A C 1
ATOM 726 O O . GLY A 1 92 ? 16.924 6.422 -31.376 1.00 44.75 92 GLY A O 1
ATOM 727 N N . ILE A 1 93 ? 14.776 6.269 -30.745 1.00 48.88 93 ILE A N 1
ATOM 728 C CA . ILE A 1 93 ? 15.012 6.518 -29.317 1.00 48.88 93 ILE A CA 1
ATOM 729 C C . ILE A 1 93 ? 15.452 5.203 -28.656 1.00 48.88 93 ILE A C 1
ATOM 731 O O . ILE A 1 93 ? 14.723 4.210 -28.681 1.00 48.88 93 ILE A O 1
ATOM 735 N N . ARG A 1 94 ? 16.685 5.165 -28.128 1.00 44.44 94 ARG A N 1
ATOM 736 C CA . ARG A 1 94 ? 17.367 3.919 -27.709 1.00 44.44 94 ARG A CA 1
ATOM 737 C C . ARG A 1 94 ? 17.504 3.716 -26.200 1.00 44.44 94 ARG A C 1
ATOM 739 O O . ARG A 1 94 ? 17.761 2.586 -25.791 1.00 44.44 94 ARG A O 1
ATOM 746 N N . SER A 1 95 ? 17.305 4.744 -25.384 1.00 44.47 95 SER A N 1
ATOM 747 C CA . SER A 1 95 ? 17.417 4.642 -23.926 1.00 44.47 95 SER A CA 1
ATOM 748 C C . SER A 1 95 ? 16.513 5.648 -23.228 1.00 44.47 95 SER A C 1
ATOM 750 O O . SER A 1 95 ? 16.305 6.753 -23.722 1.00 44.47 95 SER A O 1
ATOM 752 N N . PHE A 1 96 ? 15.984 5.230 -22.081 1.00 45.31 96 PHE A N 1
ATOM 753 C CA . PHE A 1 96 ? 15.555 6.132 -21.019 1.00 45.31 96 PHE A CA 1
ATOM 754 C C . PHE A 1 96 ? 16.841 6.559 -20.299 1.00 45.31 96 PHE A C 1
ATOM 756 O O . PHE A 1 96 ? 17.640 5.682 -19.966 1.00 45.31 96 PHE A O 1
ATOM 763 N N . GLU A 1 97 ? 17.084 7.855 -20.113 1.00 33.75 97 GLU A N 1
ATOM 764 C CA . GLU A 1 97 ? 18.059 8.275 -19.104 1.00 33.75 97 GLU A CA 1
ATOM 765 C C . GLU A 1 97 ? 17.448 7.955 -17.735 1.00 33.75 97 GLU A C 1
ATOM 767 O O . GLU A 1 97 ? 16.324 8.359 -17.436 1.00 33.75 97 GLU A O 1
ATOM 772 N N . GLU A 1 98 ? 18.148 7.124 -16.963 1.00 30.77 98 GLU A N 1
ATOM 773 C CA . GLU A 1 98 ? 17.851 6.880 -15.553 1.00 30.77 98 GLU A CA 1
ATOM 774 C C . GLU A 1 98 ? 18.051 8.198 -14.792 1.00 30.77 98 GLU A C 1
ATOM 776 O O . GLU A 1 98 ? 19.105 8.823 -14.919 1.00 30.77 98 GLU A O 1
ATOM 781 N N . ALA A 1 99 ? 17.033 8.627 -14.043 1.00 36.28 99 ALA A N 1
ATOM 782 C CA . ALA A 1 99 ? 17.142 9.708 -13.065 1.00 36.28 99 ALA A CA 1
ATOM 783 C C . ALA A 1 99 ? 17.475 9.140 -11.682 1.00 36.28 99 ALA A C 1
ATOM 785 O O . ALA A 1 99 ? 16.914 8.069 -11.343 1.00 36.28 99 ALA A O 1
#